Protein AF-A0A2V5NXZ1-F1 (afdb_monomer)

Solvent-accessible surface area (backbone atoms only — not comparable to full-atom values): 4552 Å² total; per-residue (Å²): 98,31,27,41,37,32,32,32,28,56,96,80,41,85,85,43,72,45,80,44,77,35,75,49,64,72,61,50,53,52,40,41,54,71,34,80,39,70,93,51,32,87,45,50,56,61,42,82,76,51,69,46,80,27,90,49,64,69,60,35,52,53,50,43,54,44,44,73,34,73,69,27,44,53,54,43,70,74,75,109

Structure (mmCIF, N/CA/C/O backbone):
data_AF-A0A2V5NXZ1-F1
#
_entry.id   A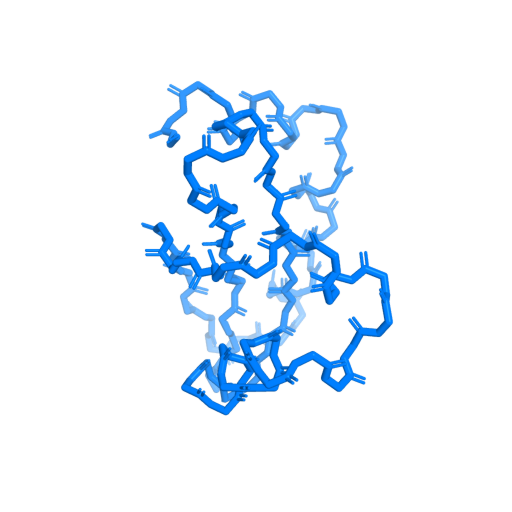F-A0A2V5NXZ1-F1
#
loop_
_atom_site.group_PDB
_atom_site.id
_atom_site.type_symbol
_atom_site.label_atom_id
_atom_site.label_alt_id
_atom_site.label_comp_id
_atom_site.label_asym_id
_atom_site.label_entity_id
_atom_site.label_seq_id
_atom_site.pdbx_PDB_ins_code
_atom_site.Cartn_x
_atom_site.Cartn_y
_atom_site.Cartn_z
_atom_site.occupancy
_atom_site.B_iso_or_equiv
_atom_site.auth_seq_id
_atom_site.auth_comp_id
_atom_site.auth_asym_id
_atom_site.auth_atom_id
_atom_site.pdbx_PDB_model_num
ATOM 1 N N . MET A 1 1 ? -8.864 -12.473 4.985 1.00 47.34 1 MET A N 1
ATOM 2 C CA . MET A 1 1 ? -7.782 -11.896 5.810 1.00 47.34 1 MET A CA 1
ATOM 3 C C . MET A 1 1 ? -7.069 -10.929 4.907 1.00 47.34 1 MET A C 1
ATOM 5 O O . MET A 1 1 ? -6.469 -11.367 3.936 1.00 47.34 1 MET A O 1
ATOM 9 N N . ASN A 1 2 ? -7.222 -9.635 5.153 1.00 53.41 2 ASN A N 1
ATOM 10 C CA . ASN A 1 2 ? -6.836 -8.645 4.158 1.00 53.41 2 ASN A CA 1
ATOM 11 C C . ASN A 1 2 ? -5.600 -7.937 4.691 1.00 53.41 2 ASN A C 1
ATOM 13 O O . ASN A 1 2 ? -5.635 -7.365 5.782 1.00 53.41 2 ASN A O 1
ATOM 17 N N . ALA A 1 3 ? -4.496 -8.061 3.964 1.00 56.06 3 ALA A N 1
ATOM 18 C CA . ALA A 1 3 ? -3.202 -7.552 4.361 1.00 56.06 3 ALA A CA 1
ATOM 19 C C . ALA A 1 3 ? -2.961 -6.186 3.714 1.00 56.06 3 ALA A C 1
ATOM 21 O O . ALA A 1 3 ? -3.000 -6.060 2.487 1.00 56.06 3 ALA A O 1
ATOM 22 N N . ALA A 1 4 ? -2.687 -5.164 4.525 1.00 57.94 4 ALA A N 1
ATOM 23 C CA . ALA A 1 4 ? -1.976 -3.989 4.032 1.00 57.94 4 ALA A CA 1
ATOM 24 C C . ALA A 1 4 ? -0.501 -4.386 3.912 1.00 57.94 4 ALA A C 1
ATOM 26 O O . ALA A 1 4 ? 0.149 -4.624 4.928 1.00 57.94 4 ALA A O 1
ATOM 27 N N . SER A 1 5 ? -0.018 -4.539 2.682 1.00 57.81 5 SER A N 1
ATOM 28 C CA . SER A 1 5 ? 1.329 -5.014 2.365 1.00 57.81 5 SER A CA 1
ATOM 29 C C . SER A 1 5 ? 2.220 -3.836 1.988 1.00 57.81 5 SER A C 1
ATOM 31 O O . SER A 1 5 ? 1.790 -2.971 1.213 1.00 57.81 5 SER A O 1
ATOM 33 N N . TYR A 1 6 ? 3.443 -3.812 2.520 1.00 60.84 6 TYR A N 1
ATOM 34 C CA . TYR A 1 6 ? 4.463 -2.833 2.152 1.00 60.84 6 TYR A CA 1
ATOM 35 C C . TYR A 1 6 ? 5.634 -3.513 1.484 1.00 60.84 6 TYR A C 1
ATOM 37 O O . TYR A 1 6 ? 6.335 -4.312 2.111 1.00 60.84 6 TYR A O 1
ATOM 45 N N . ASP A 1 7 ? 5.873 -3.121 0.242 1.00 62.59 7 ASP A N 1
ATOM 46 C CA . ASP A 1 7 ? 6.995 -3.621 -0.530 1.00 62.59 7 ASP A CA 1
ATOM 47 C C . ASP A 1 7 ? 7.967 -2.475 -0.814 1.00 62.59 7 ASP A C 1
ATOM 49 O O . ASP A 1 7 ? 7.553 -1.376 -1.193 1.00 62.59 7 ASP A O 1
ATOM 53 N N . SER A 1 8 ? 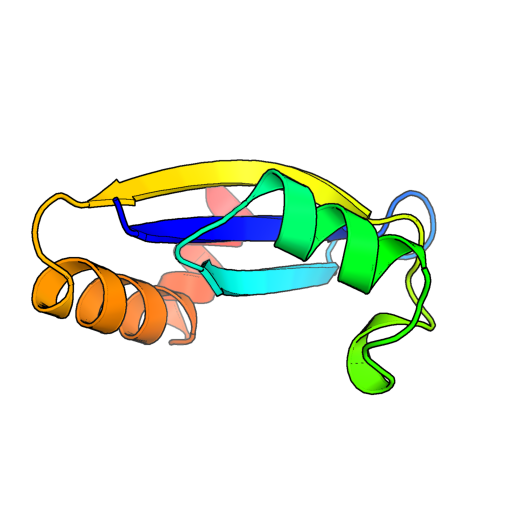9.264 -2.727 -0.645 1.00 59.44 8 SER A N 1
ATOM 54 C CA . SER A 1 8 ? 10.326 -1.818 -1.090 1.00 59.44 8 SER A CA 1
ATOM 55 C C . SER A 1 8 ? 11.047 -2.395 -2.301 1.00 59.44 8 SER A C 1
ATOM 57 O O . SER A 1 8 ? 11.283 -3.608 -2.364 1.00 59.44 8 SER A O 1
ATOM 59 N N . ALA A 1 9 ? 11.436 -1.530 -3.235 1.00 65.06 9 ALA A N 1
ATOM 60 C CA . ALA A 1 9 ? 12.353 -1.900 -4.306 1.00 65.06 9 ALA A CA 1
ATOM 61 C C . ALA A 1 9 ? 13.741 -2.177 -3.710 1.00 65.06 9 ALA A C 1
ATOM 63 O O . ALA A 1 9 ? 14.231 -1.408 -2.884 1.00 65.06 9 ALA A O 1
ATOM 64 N N . THR A 1 10 ? 14.385 -3.279 -4.090 1.00 57.38 10 THR A N 1
ATOM 65 C CA . THR A 1 10 ? 15.764 -3.533 -3.640 1.00 57.38 10 THR A CA 1
ATOM 66 C C . THR A 1 10 ? 16.794 -2.756 -4.458 1.00 57.38 10 THR A C 1
ATOM 68 O O . THR A 1 10 ? 16.624 -2.601 -5.661 1.00 57.38 10 THR A O 1
ATOM 71 N N . HIS A 1 11 ? 17.865 -2.303 -3.785 1.00 53.31 11 HIS A N 1
ATOM 72 C CA . HIS A 1 11 ? 19.119 -1.703 -4.295 1.00 53.31 11 HIS A CA 1
ATOM 73 C C . HIS A 1 11 ? 19.038 -0.454 -5.193 1.00 53.31 11 HIS A C 1
ATOM 75 O O . HIS A 1 11 ? 20.048 0.224 -5.342 1.00 53.31 11 HIS A O 1
ATOM 81 N N . VAL A 1 12 ? 17.877 -0.121 -5.758 1.00 58.00 12 VAL A N 1
ATOM 82 C CA . VAL A 1 12 ? 17.735 0.996 -6.707 1.00 58.00 12 VAL A CA 1
ATOM 83 C C . VAL A 1 12 ? 17.218 2.268 -6.028 1.00 58.00 12 VAL A C 1
ATOM 85 O O . VAL A 1 12 ? 17.610 3.362 -6.415 1.00 58.00 12 VAL A O 1
ATOM 88 N N . ASP A 1 13 ? 16.356 2.141 -5.015 1.00 65.56 13 ASP A N 1
ATOM 89 C CA . ASP A 1 13 ? 15.775 3.286 -4.301 1.00 65.56 13 ASP A CA 1
ATOM 90 C C . ASP A 1 13 ? 15.204 2.828 -2.938 1.00 65.56 13 ASP A C 1
ATOM 92 O O . ASP A 1 13 ? 14.042 2.410 -2.867 1.00 65.56 13 ASP A O 1
ATOM 96 N N . PRO A 1 14 ? 16.003 2.833 -1.850 1.00 65.25 14 PRO A N 1
ATOM 97 C CA . PRO A 1 14 ? 15.561 2.364 -0.533 1.00 65.25 14 PRO A CA 1
ATOM 98 C C . PRO A 1 14 ? 14.447 3.227 0.079 1.00 65.25 14 PRO A C 1
ATOM 100 O O . PRO A 1 14 ? 13.770 2.772 1.001 1.00 65.25 14 PRO A O 1
ATOM 103 N N . GLU A 1 15 ? 14.216 4.437 -0.444 1.00 71.50 15 GLU A N 1
ATOM 104 C CA . GLU A 1 15 ? 13.114 5.306 -0.023 1.00 71.50 15 GLU A CA 1
ATOM 105 C C . GLU A 1 15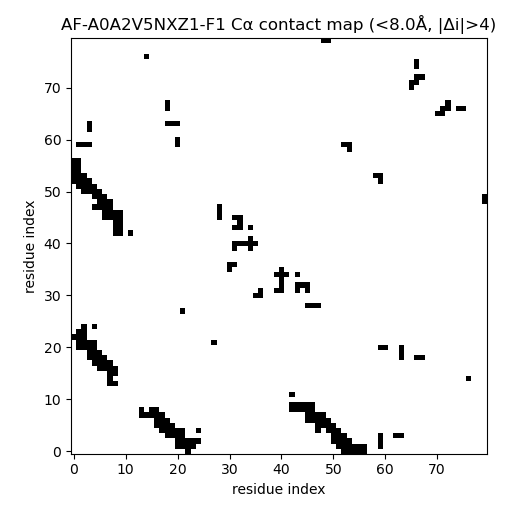 ? 11.792 5.005 -0.742 1.00 71.50 15 GLU A C 1
ATOM 107 O O . GLU A 1 15 ? 10.750 5.597 -0.423 1.00 71.50 15 GLU A O 1
ATOM 112 N N . ARG A 1 16 ? 11.802 4.096 -1.724 1.00 78.12 16 ARG A N 1
ATOM 113 C CA . ARG A 1 16 ? 10.621 3.772 -2.517 1.00 78.12 16 ARG A CA 1
ATOM 114 C C . ARG A 1 16 ? 9.824 2.648 -1.886 1.00 78.12 16 ARG A C 1
ATOM 116 O O . ARG A 1 16 ? 10.174 1.471 -1.968 1.00 78.12 16 ARG A O 1
ATOM 123 N N . PHE A 1 17 ? 8.674 3.036 -1.352 1.00 78.38 17 PHE A N 1
ATOM 124 C CA . PHE A 1 17 ? 7.693 2.129 -0.777 1.00 78.38 17 PHE A CA 1
ATOM 125 C C . PHE A 1 17 ? 6.446 2.056 -1.652 1.00 78.38 17 PHE A C 1
ATOM 127 O O . PHE A 1 17 ? 5.960 3.062 -2.177 1.00 78.38 17 PHE A O 1
ATOM 134 N N . TYR A 1 18 ? 5.897 0.856 -1.761 1.00 82.94 18 TYR A N 1
ATOM 135 C CA . TYR A 1 18 ? 4.553 0.612 -2.250 1.00 82.94 18 TYR A CA 1
ATOM 136 C C . TYR A 1 18 ? 3.677 0.188 -1.073 1.00 82.94 18 TYR A C 1
ATOM 138 O O . TYR A 1 18 ? 4.073 -0.681 -0.304 1.00 82.94 18 TYR A O 1
ATOM 146 N N . SER A 1 19 ? 2.493 0.786 -0.935 1.00 86.38 19 SER A N 1
ATOM 147 C CA . SER A 1 19 ? 1.474 0.344 0.017 1.00 86.38 19 SER A CA 1
ATOM 148 C C . SER A 1 19 ? 0.209 -0.061 -0.724 1.00 86.38 19 SER A C 1
ATOM 150 O O . SER A 1 19 ? -0.278 0.652 -1.611 1.00 86.38 19 SER A O 1
ATOM 152 N N . GLY A 1 20 ? -0.347 -1.211 -0.353 1.00 87.31 20 GLY A N 1
ATOM 153 C CA . GLY A 1 20 ? -1.611 -1.636 -0.923 1.00 87.31 20 GLY A CA 1
ATOM 154 C C . GLY A 1 20 ? -2.310 -2.745 -0.155 1.00 87.31 20 GLY A C 1
ATOM 155 O O . GLY A 1 20 ? -1.693 -3.473 0.617 1.00 87.31 20 GLY A O 1
ATOM 156 N N . LEU A 1 21 ? -3.609 -2.877 -0.401 1.00 90.94 21 LEU A N 1
ATOM 157 C CA . LEU A 1 21 ? -4.441 -3.935 0.164 1.00 90.94 21 LEU A CA 1
ATOM 158 C C . LEU A 1 21 ? -4.428 -5.193 -0.719 1.00 90.94 21 LEU A C 1
ATOM 160 O O . LEU A 1 21 ? -4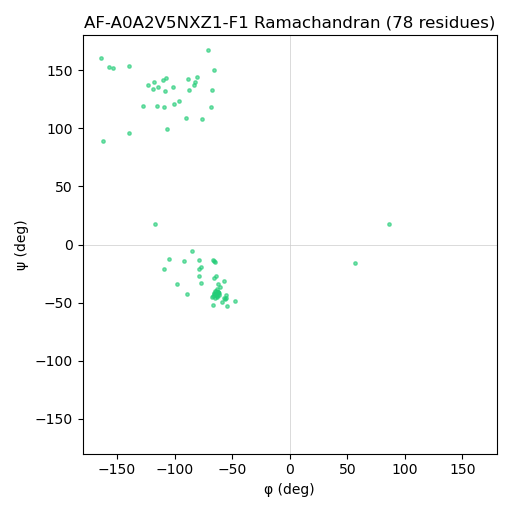.410 -5.094 -1.951 1.00 90.94 21 LEU A O 1
ATOM 164 N N . THR A 1 22 ? -4.426 -6.379 -0.116 1.00 90.44 22 THR A N 1
ATOM 165 C CA . THR A 1 22 ? -4.619 -7.647 -0.831 1.00 90.44 22 THR A CA 1
ATOM 166 C C . THR A 1 22 ? -5.200 -8.730 0.064 1.00 90.44 22 THR A C 1
ATOM 168 O O . THR A 1 22 ? -4.957 -8.736 1.269 1.00 90.44 22 THR A O 1
ATOM 171 N N . ASP A 1 23 ? -5.931 -9.657 -0.547 1.00 89.50 23 ASP A N 1
ATOM 172 C CA . ASP A 1 23 ? -6.445 -10.858 0.114 1.00 89.50 23 ASP A CA 1
ATOM 173 C C . ASP A 1 23 ? -5.462 -12.045 -0.030 1.00 89.50 23 ASP A C 1
ATOM 175 O O . ASP A 1 23 ? -5.574 -13.026 0.697 1.00 89.50 23 ASP A O 1
ATOM 179 N N . ASP A 1 24 ? -4.470 -11.940 -0.930 1.00 90.12 24 ASP A N 1
ATOM 180 C CA . ASP A 1 24 ? -3.442 -12.958 -1.191 1.00 90.12 24 ASP A CA 1
ATOM 181 C C . ASP A 1 24 ? -2.071 -12.291 -1.392 1.00 90.12 24 ASP A C 1
ATOM 183 O O . ASP A 1 24 ? -1.711 -11.813 -2.476 1.00 90.12 24 ASP A O 1
ATOM 187 N N . LEU A 1 25 ? -1.306 -12.238 -0.301 1.00 88.31 25 LEU A N 1
ATOM 188 C CA . LEU A 1 25 ? -0.002 -11.585 -0.245 1.00 88.31 25 LEU A CA 1
ATOM 189 C C . LEU A 1 25 ? 1.074 -12.295 -1.095 1.00 88.31 25 LEU A C 1
ATOM 191 O O . LEU A 1 25 ? 1.762 -11.603 -1.854 1.00 88.31 25 LEU A O 1
ATOM 195 N N . PRO A 1 26 ? 1.222 -13.635 -1.056 1.00 89.88 26 PRO A N 1
ATOM 196 C CA . PRO A 1 26 ? 2.148 -14.342 -1.941 1.00 89.88 26 PRO A CA 1
ATOM 197 C C . PRO A 1 26 ? 1.879 -14.085 -3.428 1.00 89.88 26 PRO A C 1
ATOM 199 O O . PRO A 1 26 ? 2.807 -13.780 -4.188 1.00 89.88 26 PRO A O 1
ATOM 202 N N . MET A 1 27 ? 0.612 -14.150 -3.856 1.00 90.44 27 MET A N 1
ATOM 203 C CA . MET A 1 27 ? 0.254 -13.894 -5.250 1.00 90.44 27 MET A CA 1
ATOM 204 C C . MET A 1 27 ? 0.548 -12.443 -5.638 1.00 90.44 27 MET A C 1
ATOM 206 O O . MET A 1 27 ? 1.098 -12.197 -6.715 1.00 90.44 27 MET A O 1
ATOM 210 N N . ARG A 1 28 ? 0.231 -11.479 -4.766 1.00 90.19 28 ARG A N 1
ATOM 211 C CA . ARG A 1 28 ? 0.526 -10.051 -4.965 1.00 90.19 28 ARG A CA 1
ATOM 212 C C . ARG A 1 28 ? 2.012 -9.821 -5.237 1.00 90.19 28 ARG A C 1
ATOM 214 O O . ARG A 1 28 ? 2.357 -9.230 -6.263 1.00 90.19 28 ARG A O 1
ATOM 221 N N . LEU A 1 29 ? 2.881 -10.338 -4.368 1.00 89.38 29 LEU A N 1
ATOM 222 C CA . LEU A 1 29 ? 4.329 -10.175 -4.493 1.00 89.38 29 LEU A CA 1
ATOM 223 C C . LEU A 1 29 ? 4.859 -10.819 -5.785 1.00 89.38 29 LEU A C 1
ATOM 225 O O . LEU A 1 29 ? 5.655 -10.211 -6.503 1.00 89.38 29 LEU A O 1
ATOM 229 N N . LYS A 1 30 ? 4.352 -12.005 -6.151 1.00 91.19 30 LYS A N 1
ATOM 230 C CA . LYS A 1 30 ? 4.695 -12.678 -7.416 1.00 91.19 30 LYS A CA 1
ATOM 231 C C . LYS A 1 30 ? 4.284 -11.857 -8.647 1.00 91.19 30 LYS A C 1
ATOM 233 O O . LYS A 1 30 ? 5.051 -11.763 -9.607 1.00 91.19 30 LYS A O 1
ATOM 238 N N . ARG A 1 31 ? 3.105 -11.226 -8.641 1.00 88.75 31 ARG A N 1
ATOM 239 C CA . ARG A 1 31 ? 2.646 -10.350 -9.741 1.00 88.75 31 ARG A CA 1
ATOM 240 C C . ARG A 1 31 ? 3.512 -9.096 -9.878 1.00 88.75 31 ARG A C 1
ATOM 242 O O . ARG A 1 31 ? 3.903 -8.734 -10.989 1.00 88.75 31 ARG A O 1
ATOM 249 N N . HIS A 1 32 ? 3.874 -8.465 -8.760 1.00 87.56 32 HIS A N 1
ATOM 250 C CA . HIS A 1 32 ? 4.789 -7.321 -8.779 1.00 87.56 32 HIS A CA 1
ATOM 251 C C . HIS A 1 32 ? 6.172 -7.715 -9.304 1.00 87.56 32 HIS A C 1
ATOM 253 O O . HIS A 1 32 ? 6.697 -7.024 -10.173 1.00 87.56 32 HIS A O 1
ATOM 259 N N . ASN A 1 33 ? 6.712 -8.858 -8.868 1.00 89.12 33 ASN A N 1
ATOM 260 C CA . ASN A 1 33 ? 8.032 -9.348 -9.277 1.00 89.12 33 ASN A CA 1
ATOM 261 C C . ASN A 1 33 ? 8.090 -9.984 -10.669 1.00 89.12 33 ASN A C 1
ATOM 263 O O . ASN A 1 33 ? 9.158 -10.020 -11.273 1.00 89.12 33 ASN A O 1
ATOM 267 N N . SER A 1 34 ? 6.964 -10.401 -11.242 1.00 90.56 34 SER A N 1
ATOM 268 C CA . SER A 1 34 ? 6.894 -10.756 -12.669 1.00 90.56 34 SER A CA 1
ATOM 269 C C . SER A 1 34 ? 6.803 -9.518 -13.567 1.00 90.56 34 SER A C 1
ATOM 271 O O . SER A 1 34 ? 7.228 -9.546 -14.717 1.00 90.56 34 SER A O 1
ATOM 273 N N . GLY A 1 35 ? 6.376 -8.369 -13.036 1.00 87.56 35 GLY A N 1
ATOM 274 C CA . GLY A 1 35 ? 6.256 -7.116 -13.791 1.00 87.56 35 GLY A CA 1
ATOM 275 C C . GLY A 1 35 ? 4.927 -6.975 -14.517 1.00 87.56 35 GLY A C 1
ATOM 276 O O . GLY A 1 35 ? 4.804 -6.126 -15.389 1.00 87.56 35 GLY A O 1
ATOM 277 N N . GLN A 1 36 ? 3.927 -7.763 -14.124 1.00 87.94 36 GLN A N 1
ATOM 278 C CA . GLN A 1 36 ? 2.561 -7.667 -14.644 1.00 87.94 36 GLN A CA 1
ATOM 279 C C . GLN A 1 36 ? 1.873 -6.347 -14.260 1.00 87.94 36 GLN A C 1
ATOM 281 O O . GLN A 1 36 ? 0.843 -5.990 -14.820 1.00 87.94 36 GLN A O 1
ATOM 286 N N . VAL A 1 37 ? 2.440 -5.606 -13.304 1.00 84.19 37 VAL A N 1
ATOM 287 C CA . VAL A 1 37 ? 1.954 -4.291 -12.883 1.00 84.19 37 VAL A CA 1
ATOM 288 C C . VAL A 1 37 ? 2.900 -3.216 -13.415 1.00 84.19 37 VAL A C 1
ATOM 290 O O . VAL A 1 37 ? 3.945 -2.956 -12.813 1.00 84.19 37 VAL A O 1
ATOM 293 N N . LEU A 1 38 ? 2.510 -2.575 -14.523 1.00 83.50 38 LEU A N 1
ATOM 294 C CA . LEU A 1 38 ? 3.312 -1.594 -15.275 1.00 83.50 38 LEU A CA 1
ATOM 295 C C . LEU A 1 38 ? 3.961 -0.526 -14.380 1.00 83.50 38 LEU 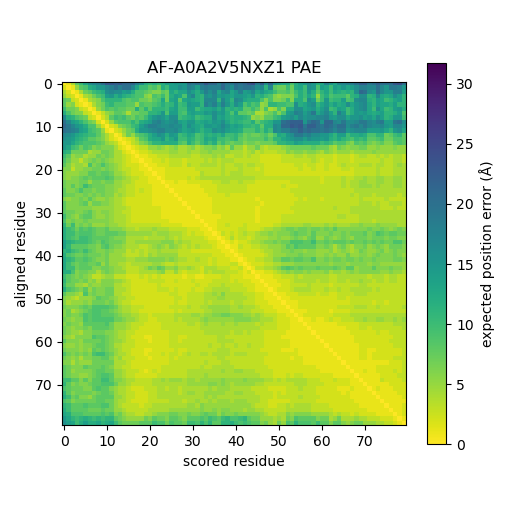A C 1
ATOM 297 O O . LEU A 1 38 ? 5.168 -0.302 -14.445 1.00 83.50 38 LEU A O 1
ATOM 301 N N . 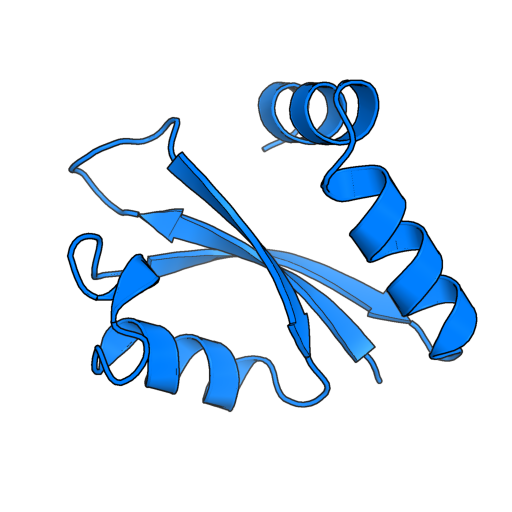HIS A 1 39 ? 3.185 0.081 -13.477 1.00 79.19 39 HIS A N 1
ATOM 302 C CA . HIS A 1 39 ? 3.673 1.157 -12.604 1.00 79.19 39 HIS A CA 1
ATOM 303 C C . HIS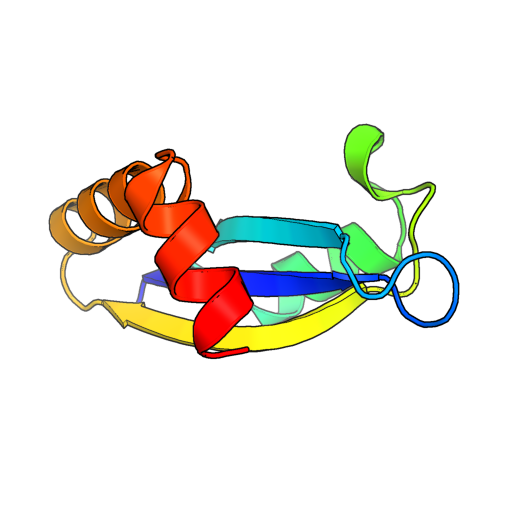 A 1 39 ? 4.773 0.720 -11.625 1.00 79.19 39 HIS A C 1
ATOM 305 O O . HIS A 1 39 ? 5.600 1.541 -11.224 1.00 79.19 39 HIS A O 1
ATOM 311 N N . THR A 1 40 ? 4.800 -0.560 -11.250 1.00 81.44 40 THR A N 1
ATOM 312 C CA . THR A 1 40 ? 5.782 -1.126 -10.313 1.00 81.44 40 THR A CA 1
ATOM 313 C C . THR A 1 40 ? 6.853 -1.970 -11.005 1.00 81.44 40 THR A C 1
ATOM 315 O O . THR A 1 40 ? 7.857 -2.305 -10.384 1.00 81.44 40 THR A O 1
ATOM 318 N N . ALA A 1 41 ? 6.669 -2.316 -12.283 1.00 84.69 41 ALA A N 1
ATOM 319 C CA . ALA A 1 41 ? 7.532 -3.244 -13.014 1.00 84.69 41 ALA A CA 1
ATOM 320 C C . ALA A 1 41 ? 8.977 -2.742 -13.148 1.00 84.69 41 ALA A C 1
ATOM 322 O O . ALA A 1 41 ? 9.908 -3.540 -13.082 1.00 84.69 41 ALA A O 1
ATOM 323 N N . LYS A 1 42 ? 9.163 -1.425 -13.274 1.00 84.75 42 LYS A N 1
ATOM 324 C CA . LYS A 1 42 ? 10.480 -0.774 -13.367 1.00 84.75 42 LYS A CA 1
ATOM 325 C C . LYS A 1 42 ? 11.333 -0.859 -12.095 1.00 84.75 42 LYS A C 1
ATOM 327 O O . LYS A 1 42 ? 12.519 -0.573 -12.156 1.00 84.75 42 LYS A O 1
ATOM 332 N N . TRP A 1 43 ? 10.743 -1.243 -10.962 1.00 82.00 43 TRP A N 1
ATOM 333 C CA . TRP A 1 43 ? 11.412 -1.254 -9.653 1.00 82.00 43 TRP A CA 1
ATOM 334 C C . TRP A 1 43 ? 11.531 -2.652 -9.043 1.00 82.00 43 TRP A C 1
ATOM 336 O O . TRP A 1 43 ? 11.733 -2.809 -7.841 1.00 82.00 43 TRP A O 1
ATOM 346 N N . LYS A 1 44 ? 11.375 -3.684 -9.872 1.00 82.69 44 LYS A N 1
ATOM 347 C CA . LYS A 1 44 ? 11.657 -5.061 -9.473 1.00 82.69 44 LYS A CA 1
ATOM 348 C C . LYS A 1 44 ? 13.163 -5.243 -9.190 1.00 82.69 44 LYS A C 1
ATOM 350 O O . LYS A 1 44 ? 13.963 -4.617 -9.879 1.00 82.69 44 LYS A O 1
ATOM 355 N N . PRO A 1 45 ? 13.557 -6.150 -8.278 1.00 86.62 45 PRO A N 1
ATOM 356 C CA . PRO A 1 45 ? 12.684 -6.973 -7.452 1.00 86.62 45 PRO A CA 1
ATOM 357 C C . PRO A 1 45 ? 12.190 -6.228 -6.201 1.00 86.62 45 PRO A C 1
ATOM 359 O O . PRO A 1 45 ? 12.944 -5.555 -5.493 1.00 86.62 45 PRO A O 1
ATOM 362 N N . TRP A 1 46 ? 10.905 -6.409 -5.918 1.00 86.31 46 TRP A N 1
ATOM 363 C CA . TRP A 1 46 ? 10.209 -6.003 -4.707 1.00 86.31 46 TRP A CA 1
ATOM 364 C C . TRP A 1 46 ? 10.422 -7.026 -3.596 1.00 86.31 46 TRP A C 1
ATOM 366 O O . TRP A 1 46 ? 10.369 -8.240 -3.828 1.00 86.31 46 TRP A O 1
ATOM 376 N N . ARG A 1 47 ? 10.618 -6.528 -2.376 1.00 84.44 47 ARG A N 1
ATOM 377 C CA . ARG A 1 47 ? 10.646 -7.335 -1.155 1.00 84.44 47 ARG A CA 1
ATOM 378 C C . ARG A 1 47 ? 9.615 -6.828 -0.164 1.00 84.44 47 ARG A C 1
ATOM 380 O O . ARG A 1 47 ? 9.523 -5.621 0.054 1.00 84.44 47 ARG A O 1
ATOM 387 N N . LEU A 1 48 ? 8.919 -7.770 0.462 1.00 85.50 48 LEU A N 1
ATOM 388 C CA . LEU A 1 48 ? 7.998 -7.490 1.551 1.00 85.50 48 LEU A CA 1
ATOM 389 C C . LEU A 1 48 ? 8.778 -7.019 2.780 1.00 85.50 48 LEU A C 1
ATOM 391 O O . LEU A 1 48 ? 9.581 -7.776 3.324 1.00 85.50 48 LEU A O 1
ATOM 395 N N . LYS A 1 49 ? 8.521 -5.788 3.228 1.00 84.44 49 LYS A N 1
ATOM 396 C CA . LYS A 1 49 ? 9.052 -5.269 4.496 1.00 84.44 49 LYS A CA 1
ATOM 397 C C . LYS A 1 49 ? 8.122 -5.560 5.664 1.00 84.44 49 LYS A C 1
ATOM 399 O O . LYS A 1 49 ? 8.579 -5.897 6.750 1.00 84.44 49 LYS A O 1
ATOM 404 N N . THR A 1 50 ? 6.817 -5.386 5.478 1.00 86.00 50 THR A N 1
ATOM 405 C CA . THR A 1 50 ? 5.824 -5.538 6.553 1.00 86.00 50 THR A CA 1
ATOM 406 C C . THR A 1 50 ? 4.455 -5.843 5.962 1.00 86.00 50 THR A C 1
ATOM 408 O O . THR A 1 50 ? 4.144 -5.424 4.846 1.00 86.00 50 THR A O 1
ATOM 411 N N . TYR A 1 51 ? 3.617 -6.538 6.729 1.00 88.69 51 TYR A N 1
ATOM 412 C CA . TYR A 1 51 ? 2.193 -6.653 6.450 1.00 88.69 51 TYR A CA 1
ATOM 413 C C . TYR A 1 51 ? 1.373 -6.562 7.739 1.00 88.69 51 TYR A C 1
ATOM 415 O O . TYR A 1 51 ? 1.860 -6.893 8.818 1.00 88.69 51 TYR A O 1
ATOM 423 N N . VAL A 1 52 ? 0.124 -6.112 7.624 1.00 88.56 52 VAL A N 1
ATOM 424 C CA . VAL A 1 52 ? -0.834 -6.079 8.742 1.00 88.56 52 VAL A CA 1
ATOM 425 C C . VAL A 1 52 ? -2.117 -6.767 8.311 1.00 88.56 52 VAL A C 1
ATOM 427 O O . VAL A 1 52 ? -2.747 -6.323 7.353 1.00 88.56 52 VAL A O 1
ATOM 430 N N . GLY A 1 53 ? -2.488 -7.843 9.005 1.00 90.44 53 GLY A N 1
ATOM 431 C CA . GLY A 1 53 ? -3.699 -8.609 8.729 1.00 90.44 53 GLY A CA 1
ATOM 432 C C . GLY A 1 53 ? -4.921 -8.059 9.461 1.00 90.44 53 GLY A C 1
ATOM 433 O O . GLY A 1 53 ? -4.877 -7.820 10.666 1.00 90.44 53 GLY A O 1
ATOM 434 N N . PHE A 1 54 ? -6.029 -7.911 8.736 1.00 89.94 54 PHE A N 1
ATOM 435 C CA . PHE A 1 54 ? -7.327 -7.533 9.292 1.00 89.94 54 PHE A CA 1
ATOM 436 C C . PHE A 1 54 ? -8.364 -8.639 9.067 1.00 89.94 54 PHE A C 1
ATOM 438 O O . PHE A 1 54 ? -8.425 -9.247 7.990 1.00 89.94 54 PHE A O 1
ATOM 445 N N . SER A 1 55 ? -9.203 -8.869 10.080 1.00 91.06 55 SER A N 1
ATOM 446 C CA . SER A 1 55 ? -10.417 -9.689 9.976 1.00 91.06 55 SER A CA 1
ATOM 447 C C . SER A 1 55 ? -11.560 -8.935 9.290 1.00 91.06 55 SER A C 1
ATOM 449 O O . SER A 1 55 ? -12.332 -9.534 8.550 1.00 91.06 55 SER A O 1
ATOM 451 N N . ASP A 1 56 ? -11.626 -7.615 9.481 1.00 92.00 56 ASP A N 1
ATOM 452 C CA . ASP A 1 56 ? -12.609 -6.723 8.865 1.00 92.00 56 ASP A CA 1
ATOM 453 C C . ASP A 1 56 ? -12.003 -5.976 7.664 1.00 92.00 56 ASP A C 1
ATOM 455 O O . ASP A 1 56 ? -11.042 -5.207 7.793 1.00 92.00 56 ASP A O 1
ATOM 459 N N . ARG A 1 57 ? -12.610 -6.165 6.486 1.00 89.19 57 ARG A N 1
ATOM 460 C CA . ARG A 1 57 ? -12.215 -5.501 5.237 1.00 89.19 57 ARG A CA 1
ATOM 461 C C . ARG A 1 57 ? -12.326 -3.978 5.320 1.00 89.19 57 ARG A C 1
ATOM 463 O O . ARG A 1 57 ? -11.473 -3.293 4.760 1.00 89.19 57 ARG A O 1
ATOM 470 N N . SER A 1 58 ? -13.330 -3.442 6.014 1.00 92.69 58 SER A N 1
ATOM 471 C CA . SER A 1 58 ? -13.518 -1.996 6.176 1.00 92.69 58 SER A CA 1
ATOM 472 C C . SER A 1 58 ? -12.350 -1.370 6.933 1.00 92.69 58 SER A C 1
ATOM 474 O O . SER A 1 58 ? -11.788 -0.365 6.493 1.00 92.69 58 SER A O 1
ATOM 476 N N . ARG A 1 59 ? -11.908 -2.006 8.026 1.00 93.31 59 ARG A N 1
ATOM 477 C CA . ARG A 1 59 ? -10.717 -1.571 8.774 1.00 93.31 59 ARG A CA 1
ATOM 478 C C . ARG A 1 59 ? -9.459 -1.634 7.915 1.00 93.31 59 ARG A C 1
ATOM 480 O O . ARG A 1 59 ? -8.668 -0.695 7.937 1.00 93.31 59 ARG A O 1
ATOM 487 N N . ALA A 1 60 ? -9.315 -2.684 7.107 1.00 91.69 60 ALA A N 1
ATOM 488 C CA . ALA A 1 60 ? -8.184 -2.828 6.196 1.00 91.69 60 ALA A CA 1
ATOM 489 C C . ALA A 1 60 ? -8.123 -1.690 5.157 1.00 91.69 60 ALA A C 1
ATOM 491 O O . ALA A 1 60 ? -7.060 -1.114 4.926 1.00 91.69 60 ALA A O 1
ATOM 492 N N . VAL A 1 61 ? -9.270 -1.317 4.576 1.00 91.50 61 VAL A N 1
ATOM 493 C CA . VAL A 1 61 ? -9.379 -0.198 3.622 1.00 91.50 61 VAL A CA 1
ATOM 494 C C . VAL A 1 61 ? -9.098 1.143 4.300 1.00 91.50 61 VAL A C 1
ATOM 496 O O . VAL A 1 61 ? -8.363 1.966 3.756 1.00 91.50 61 VAL A O 1
ATOM 499 N N . GLN A 1 62 ? -9.651 1.383 5.491 1.00 93.88 62 GLN A N 1
ATOM 500 C CA . GLN A 1 62 ? -9.392 2.613 6.247 1.00 93.88 62 GLN A CA 1
ATOM 501 C C . GLN A 1 62 ? -7.907 2.754 6.592 1.00 93.88 62 GLN A C 1
ATOM 503 O O . GLN A 1 62 ? -7.334 3.832 6.425 1.00 93.88 62 GLN A O 1
ATOM 508 N N . PHE A 1 63 ? -7.266 1.656 6.992 1.00 91.81 63 PHE A N 1
ATOM 509 C CA . PHE A 1 63 ? -5.836 1.637 7.259 1.00 91.81 63 PHE A CA 1
ATOM 510 C C . PHE A 1 63 ? -5.021 1.888 5.984 1.00 91.81 63 PHE A C 1
ATOM 512 O O . PHE A 1 63 ? -4.162 2.761 5.981 1.00 91.81 63 PHE A O 1
ATOM 519 N N . GLU A 1 64 ? -5.337 1.233 4.860 1.00 91.06 64 GLU A N 1
ATOM 520 C CA . GLU A 1 64 ? -4.687 1.508 3.568 1.00 91.06 64 GLU A CA 1
ATOM 521 C C . GLU A 1 64 ? -4.785 2.994 3.173 1.00 91.06 64 GLU A C 1
ATOM 523 O O . GLU A 1 64 ? -3.796 3.602 2.752 1.00 91.06 64 GLU A O 1
ATOM 528 N N . ARG A 1 65 ? -5.962 3.606 3.349 1.00 92.62 65 ARG A N 1
ATOM 529 C CA . ARG A 1 65 ? -6.174 5.038 3.091 1.00 92.62 65 ARG A CA 1
ATOM 530 C C . ARG A 1 65 ? -5.323 5.909 4.010 1.00 92.62 65 ARG A C 1
ATOM 532 O O . ARG A 1 65 ? -4.689 6.845 3.523 1.00 92.62 65 ARG A O 1
ATOM 539 N N . TYR A 1 66 ? -5.263 5.583 5.301 1.00 92.88 66 TYR A N 1
ATOM 540 C CA . TYR A 1 66 ? -4.388 6.269 6.251 1.00 92.88 66 TYR A CA 1
ATOM 541 C C . TYR A 1 66 ? -2.928 6.215 5.794 1.00 92.88 66 TYR A C 1
ATOM 543 O O . TYR A 1 66 ? -2.272 7.249 5.729 1.00 92.88 66 TYR A O 1
ATOM 551 N N . LEU A 1 67 ? -2.430 5.055 5.378 1.00 90.25 67 LEU A N 1
ATOM 552 C CA . LEU A 1 67 ? -1.035 4.875 4.961 1.00 90.25 67 LEU A CA 1
ATOM 553 C C . LEU A 1 67 ? -0.666 5.647 3.697 1.00 90.25 67 LEU A C 1
ATOM 555 O O . LEU A 1 67 ? 0.487 6.033 3.517 1.00 90.25 67 LEU A O 1
ATOM 559 N N . LYS A 1 68 ? -1.642 5.882 2.820 1.00 87.25 68 LYS A N 1
ATOM 560 C CA . LYS A 1 68 ? -1.465 6.696 1.613 1.00 87.25 68 LYS A CA 1
ATOM 561 C C . LYS A 1 68 ? -1.499 8.205 1.898 1.00 87.25 68 LYS A C 1
ATOM 563 O O . LYS A 1 68 ? -1.094 8.967 1.020 1.00 87.25 68 LYS A O 1
ATOM 568 N N . SER A 1 69 ? -1.934 8.634 3.089 1.00 93.12 69 SER A N 1
ATOM 569 C CA . SER A 1 69 ? -1.893 10.039 3.527 1.00 93.12 69 SER A CA 1
ATOM 570 C C . SER A 1 69 ? -0.463 10.525 3.816 1.00 93.12 69 SER A C 1
ATOM 572 O O . SER A 1 69 ? 0.468 9.727 3.922 1.00 93.12 69 SER A O 1
ATOM 574 N N . SER A 1 70 ? -0.275 11.838 3.976 1.00 91.88 70 SER A N 1
ATOM 575 C CA . SER A 1 70 ? 1.015 12.434 4.363 1.00 91.88 70 SER A CA 1
ATOM 576 C C . SER A 1 70 ? 1.520 11.892 5.704 1.00 91.88 70 SER A C 1
ATOM 578 O O . SER A 1 70 ? 2.649 11.407 5.789 1.00 91.88 70 SER A O 1
ATOM 580 N N . SER A 1 71 ? 0.665 11.895 6.729 1.00 92.81 71 SER A N 1
ATOM 581 C CA . SER A 1 71 ? 0.981 11.361 8.057 1.00 92.81 71 SER A CA 1
ATOM 582 C C . SER A 1 71 ? 1.260 9.858 8.019 1.00 92.81 71 SER A C 1
ATOM 584 O O . SER A 1 71 ? 2.182 9.394 8.685 1.00 92.81 71 SER A O 1
ATOM 586 N N . GLY A 1 72 ? 0.518 9.100 7.207 1.00 90.69 72 GLY A N 1
ATOM 587 C CA . GLY A 1 72 ? 0.757 7.668 7.017 1.00 90.69 72 GLY A CA 1
ATOM 588 C C . GLY A 1 72 ? 2.090 7.367 6.331 1.00 90.69 72 GLY A C 1
ATOM 589 O O . GLY A 1 72 ? 2.832 6.494 6.770 1.00 90.69 72 GLY A O 1
ATOM 590 N N . ARG A 1 73 ? 2.463 8.138 5.306 1.00 87.06 73 ARG A N 1
ATOM 591 C CA . ARG A 1 73 ? 3.784 8.017 4.668 1.00 87.06 73 ARG A CA 1
ATOM 592 C C . ARG A 1 73 ? 4.916 8.362 5.636 1.00 87.06 73 ARG A C 1
ATOM 594 O O . ARG A 1 73 ? 5.922 7.658 5.654 1.00 87.06 73 ARG A O 1
ATOM 601 N N . ALA A 1 74 ? 4.745 9.393 6.466 1.00 90.19 74 ALA A N 1
ATOM 602 C CA . ALA A 1 74 ? 5.709 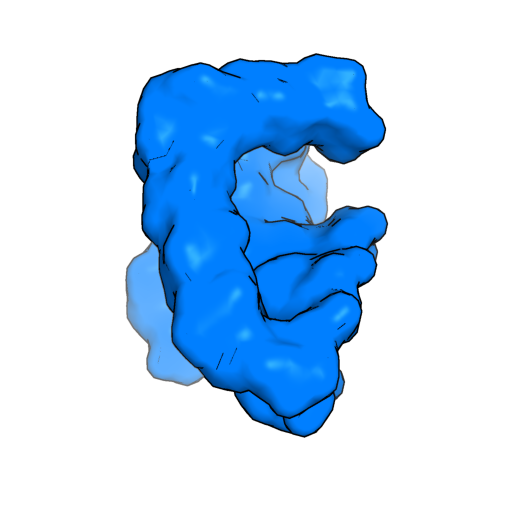9.742 7.511 1.00 90.19 74 ALA A CA 1
ATOM 603 C C . ALA A 1 74 ? 5.819 8.644 8.585 1.00 90.19 74 ALA A C 1
ATOM 605 O O . ALA A 1 74 ? 6.922 8.300 9.008 1.00 90.19 74 ALA A O 1
ATOM 606 N N . PHE A 1 75 ? 4.687 8.048 8.980 1.00 88.56 75 PHE A N 1
ATOM 607 C CA . PHE A 1 75 ? 4.641 6.886 9.869 1.00 88.56 75 PHE A CA 1
ATOM 608 C C . PHE A 1 75 ? 5.487 5.731 9.322 1.00 88.56 75 PHE A C 1
ATOM 610 O O . PHE A 1 75 ? 6.258 5.150 10.084 1.00 88.56 75 PHE A O 1
ATOM 617 N N . LEU A 1 76 ? 5.353 5.419 8.026 1.00 85.00 76 LEU A N 1
ATOM 618 C CA . LEU A 1 76 ? 6.069 4.314 7.389 1.00 85.00 76 LEU A CA 1
ATOM 619 C C . LEU A 1 76 ? 7.565 4.566 7.338 1.00 85.00 76 LEU A C 1
ATOM 621 O O . LEU A 1 76 ? 8.309 3.748 7.858 1.00 85.00 76 LEU A O 1
ATOM 625 N N . LYS A 1 77 ? 7.984 5.729 6.826 1.00 82.94 77 LYS A N 1
ATOM 626 C CA . LYS A 1 77 ? 9.405 6.100 6.739 1.00 82.94 77 LYS A CA 1
ATOM 627 C C . LYS A 1 77 ? 10.120 6.077 8.093 1.00 82.94 77 LYS A C 1
ATOM 629 O O . LYS A 1 77 ? 11.314 5.827 8.151 1.00 82.94 77 LYS A O 1
ATOM 634 N N . LYS A 1 78 ? 9.408 6.381 9.185 1.00 86.38 78 LYS A N 1
ATOM 635 C CA . LYS A 1 78 ? 9.989 6.392 10.536 1.00 86.38 78 LYS A CA 1
ATOM 636 C C . LYS A 1 78 ? 10.136 4.991 11.140 1.00 86.38 78 LYS A C 1
ATOM 638 O O . LYS A 1 78 ? 10.949 4.812 12.040 1.00 86.38 78 LYS A O 1
ATOM 643 N N . ARG A 1 79 ? 9.304 4.032 10.726 1.00 83.06 79 ARG A N 1
ATOM 644 C CA . ARG A 1 79 ? 9.191 2.711 11.368 1.00 83.06 79 ARG A CA 1
ATOM 645 C C . ARG A 1 79 ? 9.769 1.566 10.532 1.00 83.06 79 ARG A C 1
ATOM 647 O O . ARG A 1 79 ? 10.068 0.532 11.121 1.00 83.06 79 ARG A O 1
ATOM 654 N N . PHE A 1 80 ? 9.914 1.739 9.216 1.00 74.06 80 PHE A N 1
ATOM 655 C CA . PHE A 1 80 ? 10.327 0.704 8.259 1.00 74.06 80 PHE A CA 1
ATOM 656 C C . PHE A 1 80 ? 11.223 1.268 7.153 1.00 74.06 80 PHE A C 1
ATOM 658 O O . PHE A 1 80 ? 12.044 0.489 6.610 1.00 74.06 80 PHE A O 1
#

Mean 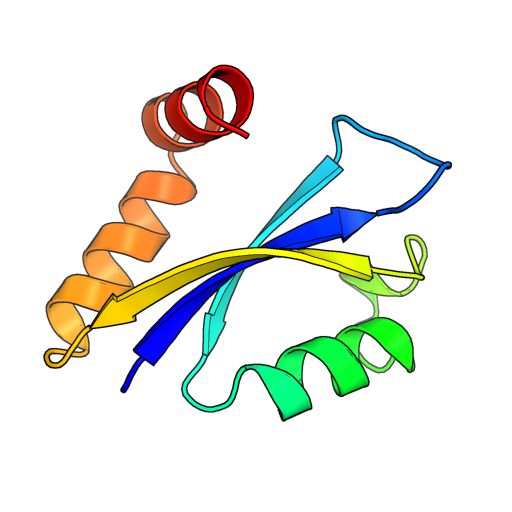predicted aligned error: 5.43 Å

Secondary structure (DSSP, 8-state):
-EEEEEEEESSS-TT-EEEEEES-HHHHHHHHHHT-SHHHHTTPSEEEEEEEEESSHHHHHHHHHHHHSHHHHHHHHHH-

pLDDT: mean 82.46, std 11.94, range [47.34, 93.88]

Sequence (80 aa):
MNAASYDSATHVDPERFYSGLTDDLPMRLKRHNSGQVLHTAKWKPWRLKTYVGFSDRSRAVQFERYLKSSSGRAFLKKRF

Nearest PDB structures (foldseek):
  4xm5-assembly1_A-2  TM=8.212E-01  e=1.008E-02  Nakaseomyces glabratus
  8ckb-assembly1_I004  TM=5.363E-01  e=7.187E-01  Bacteroides phage crAss001
  3jpu-assembly3_D  TM=4.421E-01  e=3.531E+00  Pseudomonas aeruginosa
  7ejs-assembly1_B  TM=3.607E-01  e=6.676E+00  Caenorhabditis elegans
  7o6n-assembly1_A  TM=2.925E-01  e=5.515E+00  Caenorhabditis elegans

Foldseek 3Di:
DKKFWWKAQPPPDRLDIDTDIDPDPVVVQVCLQVLVPVVSSVRPPIDTPDIDDDPDPVVRVVLSVCCPDPVNSVVVVVPD

Radius of gyration: 12.29 Å; Cα contacts (8 Å, |Δi|>4): 127; chains: 1; bounding box: 33×27×27 Å